Protein AF-A0A7S2JCN3-F1 (afdb_monomer)

Sequence (110 aa):
HHCILGKYVREFLVISHRWESREEPDGTGVQAKAVQAHLQQHPDIRYVWYDFSCMPQGDNKTVVEKLEFKTMLPSINLLYLGCSVLTLLDISYPSRFWTQFEAYLSMRKV

Organism: NCBI:txid156173

Solvent-accessible surface area (backbone atoms only — not comparable to full-atom values): 6410 Å² total; per-residue (Å²): 122,62,42,56,68,50,73,35,34,66,36,31,36,33,58,44,58,63,62,74,42,93,90,40,47,56,77,83,45,60,59,60,50,53,51,51,58,50,47,73,78,38,81,65,50,78,43,78,45,41,67,76,83,72,41,70,62,77,87,87,53,52,76,65,43,50,53,50,34,66,64,45,62,84,50,52,69,51,47,34,45,10,28,32,64,51,72,58,82,54,96,64,34,78,77,39,69,63,46,46,51,45,56,56,36,50,71,47,88,98

Mean predicted aligned error: 4.32 Å

Structure (mmCIF, N/CA/C/O backbone):
data_AF-A0A7S2JCN3-F1
#
_entry.id   AF-A0A7S2JCN3-F1
#
loop_
_atom_site.group_PDB
_atom_site.id
_atom_site.type_symbol
_atom_site.label_atom_id
_atom_site.label_alt_id
_atom_site.label_comp_id
_atom_site.label_asym_id
_atom_site.label_entity_id
_atom_site.label_seq_id
_atom_site.pdbx_PDB_ins_code
_atom_site.Cartn_x
_atom_site.Cartn_y
_atom_site.Cartn_z
_atom_site.occupancy
_atom_site.B_iso_or_equiv
_atom_site.auth_seq_id
_atom_site.auth_comp_id
_atom_site.auth_asym_id
_atom_site.auth_atom_id
_atom_site.pdbx_PDB_model_num
ATOM 1 N N . HIS A 1 1 ? 7.104 1.975 18.300 1.00 51.28 1 HIS A N 1
ATOM 2 C CA . HIS A 1 1 ? 6.202 1.757 19.452 1.00 51.28 1 HIS A CA 1
ATOM 3 C C . HIS A 1 1 ? 4.786 2.316 19.263 1.00 51.28 1 HIS A C 1
ATOM 5 O O . HIS A 1 1 ? 3.869 1.654 19.712 1.00 51.28 1 HIS A O 1
ATOM 11 N N . HIS A 1 2 ? 4.551 3.456 18.592 1.00 57.00 2 HIS A N 1
ATOM 12 C CA . HIS A 1 2 ? 3.186 4.011 18.473 1.00 57.00 2 HIS A CA 1
ATOM 13 C C . HIS A 1 2 ? 2.262 3.337 17.436 1.00 57.00 2 HIS A C 1
ATOM 15 O O . HIS A 1 2 ? 1.060 3.306 17.677 1.00 57.00 2 HIS A O 1
ATOM 21 N N . CYS A 1 3 ? 2.782 2.773 16.333 1.00 55.88 3 CYS A N 1
ATOM 22 C CA . CYS A 1 3 ? 1.931 2.139 15.306 1.00 55.88 3 CYS A CA 1
ATOM 23 C C . CYS A 1 3 ? 1.142 0.936 15.826 1.00 55.88 3 CYS A C 1
ATOM 25 O O . CYS A 1 3 ? -0.0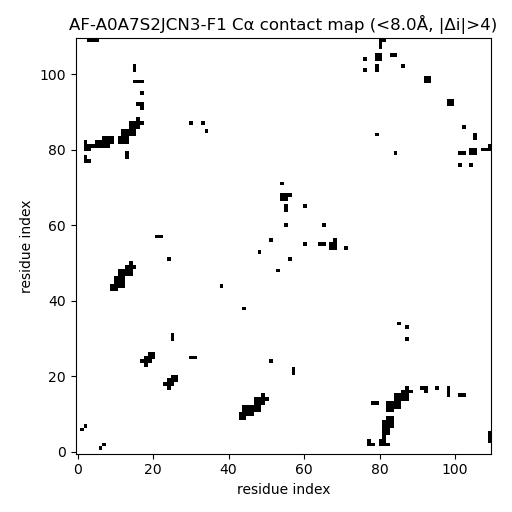36 0.803 15.543 1.00 55.88 3 CYS A O 1
ATOM 27 N N . ILE A 1 4 ? 1.770 0.107 16.651 1.00 60.22 4 ILE A N 1
ATOM 28 C CA . ILE A 1 4 ? 1.175 -1.108 17.227 1.00 60.22 4 ILE A CA 1
ATOM 29 C C . ILE A 1 4 ? 0.195 -0.840 18.380 1.00 60.22 4 ILE A C 1
ATOM 31 O O . ILE A 1 4 ? -0.407 -1.772 18.877 1.00 60.22 4 ILE A O 1
ATOM 35 N N . LEU A 1 5 ? 0.009 0.416 18.803 1.00 65.62 5 LEU A N 1
ATOM 36 C CA . LEU A 1 5 ? -0.981 0.790 19.827 1.00 65.62 5 LEU A CA 1
ATOM 37 C C . LEU A 1 5 ? -2.313 1.259 19.214 1.00 65.62 5 LEU A C 1
ATOM 39 O O . LEU A 1 5 ? -3.107 1.911 19.888 1.00 65.62 5 LEU A O 1
ATOM 43 N N . GLY A 1 6 ? -2.523 1.035 17.913 1.00 66.19 6 GLY A N 1
ATOM 44 C CA . GLY A 1 6 ? -3.743 1.428 17.202 1.00 66.19 6 GLY A CA 1
ATOM 45 C C . GLY A 1 6 ? -3.918 2.939 16.994 1.00 66.19 6 GLY A C 1
ATOM 46 O O . GLY A 1 6 ? -4.940 3.377 16.469 1.00 66.19 6 GLY A O 1
ATOM 47 N N . LYS A 1 7 ? -2.925 3.758 17.370 1.00 74.25 7 LYS A N 1
ATOM 48 C CA . LYS A 1 7 ? -3.009 5.231 17.343 1.00 74.25 7 LYS A CA 1
ATOM 49 C C . LYS A 1 7 ? -3.281 5.803 15.945 1.00 74.25 7 LYS A C 1
ATOM 51 O O . LYS A 1 7 ? -3.846 6.886 15.840 1.00 74.25 7 LYS A O 1
ATOM 56 N N . TYR A 1 8 ? -2.877 5.099 14.889 1.00 79.25 8 TYR A N 1
ATOM 57 C CA . TYR A 1 8 ? -2.974 5.582 13.508 1.00 79.25 8 TYR A CA 1
ATOM 58 C C . TYR A 1 8 ? -4.124 4.956 12.716 1.00 79.25 8 TYR A C 1
ATOM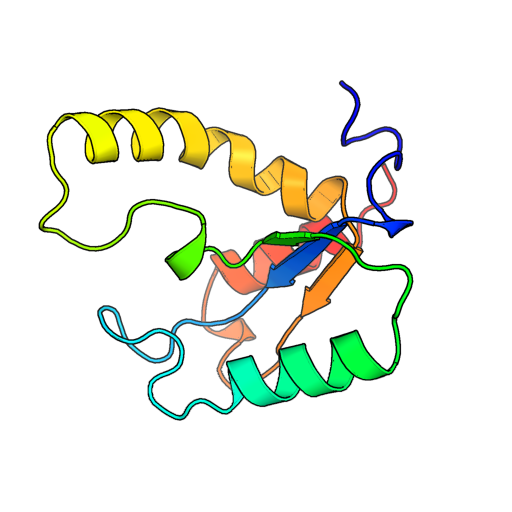 60 O O . TYR A 1 8 ? -4.387 5.392 11.602 1.00 79.25 8 TYR A O 1
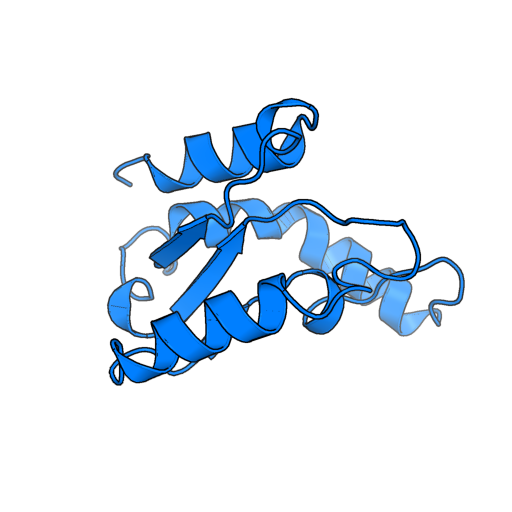ATOM 68 N N . VAL A 1 9 ? -4.855 3.998 13.296 1.00 80.31 9 VAL A N 1
ATOM 69 C CA . VAL A 1 9 ? -5.887 3.218 12.594 1.00 80.31 9 VAL A CA 1
ATOM 70 C C . VAL A 1 9 ? -6.995 4.102 12.018 1.00 80.31 9 VAL A C 1
ATOM 72 O O . VAL A 1 9 ? -7.523 3.791 10.961 1.00 80.31 9 VAL A O 1
ATOM 75 N N . ARG A 1 10 ? -7.335 5.223 12.660 1.00 84.06 10 ARG A N 1
ATOM 76 C CA . AR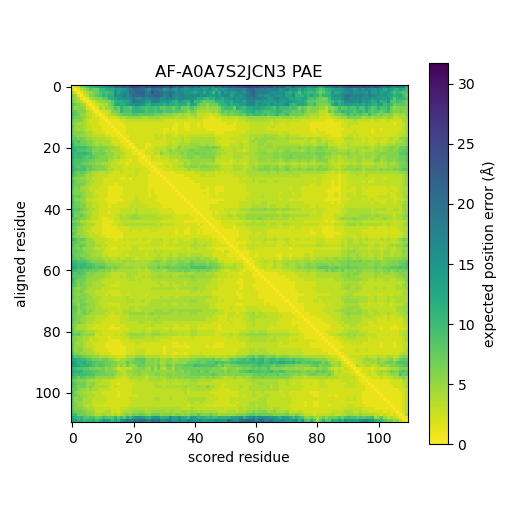G A 1 10 ? -8.441 6.079 12.204 1.00 84.06 10 ARG A CA 1
ATOM 77 C C . ARG A 1 10 ? -8.069 7.038 11.069 1.00 84.06 10 ARG A C 1
ATOM 79 O O . ARG A 1 10 ? -8.865 7.257 10.171 1.00 84.06 10 ARG A O 1
ATOM 86 N N . GLU A 1 11 ? -6.878 7.631 11.120 1.00 93.06 11 GLU A N 1
ATOM 87 C CA . GLU A 1 11 ? -6.500 8.729 10.212 1.00 93.06 11 GLU A CA 1
ATOM 88 C C . GLU A 1 11 ? -5.583 8.280 9.064 1.00 93.06 11 GLU A C 1
ATOM 90 O O . GLU A 1 11 ? -5.443 9.007 8.080 1.00 93.06 11 GLU A O 1
ATOM 95 N N . PHE A 1 12 ? -4.952 7.105 9.177 1.00 94.94 12 PHE A N 1
ATOM 96 C CA . PHE A 1 12 ? -4.019 6.574 8.186 1.00 94.94 12 PHE A CA 1
ATOM 97 C C . PHE A 1 12 ? -4.599 5.334 7.509 1.00 94.94 12 PHE A C 1
ATOM 99 O O . PHE A 1 12 ? -4.930 4.346 8.170 1.00 94.94 12 PHE A O 1
ATOM 106 N N . LEU A 1 13 ? -4.644 5.381 6.181 1.00 96.44 13 LEU A N 1
ATOM 107 C CA . LEU A 1 13 ? -5.033 4.277 5.320 1.00 96.44 13 LEU A CA 1
ATOM 108 C C . LEU A 1 13 ? -3.818 3.759 4.556 1.00 96.44 13 LEU A C 1
ATOM 110 O O . LEU A 1 13 ? -3.103 4.529 3.924 1.00 96.44 13 LEU A O 1
ATOM 114 N N . VAL A 1 14 ? -3.600 2.453 4.580 1.00 96.69 14 VAL A N 1
ATOM 115 C CA . VAL A 1 14 ? -2.553 1.769 3.819 1.00 96.69 14 VAL A CA 1
ATOM 116 C C . VAL A 1 14 ? -3.220 0.954 2.724 1.00 96.69 14 VAL A C 1
ATOM 118 O O . VAL A 1 14 ? -4.176 0.225 2.987 1.00 96.69 14 VAL A O 1
ATOM 121 N N . ILE A 1 15 ? -2.738 1.083 1.494 1.00 96.69 15 ILE A N 1
ATOM 122 C CA . ILE A 1 15 ? -3.278 0.339 0.360 1.00 96.69 15 ILE A CA 1
ATOM 123 C C . ILE A 1 15 ? -2.488 -0.952 0.194 1.00 96.69 15 ILE A C 1
ATOM 125 O O . ILE A 1 15 ? -1.276 -0.922 0.009 1.00 96.69 15 ILE A O 1
ATOM 129 N N . SER A 1 16 ? -3.186 -2.083 0.260 1.00 95.50 16 SER A N 1
ATOM 130 C CA . SER A 1 16 ? -2.630 -3.388 -0.085 1.00 95.50 16 SER A CA 1
ATOM 131 C C . SER A 1 16 ? -3.202 -3.807 -1.430 1.00 95.50 16 SER A C 1
ATOM 133 O O . SER A 1 16 ? -4.420 -3.901 -1.608 1.00 95.50 16 SER A O 1
ATOM 135 N N . HIS A 1 17 ? -2.326 -3.978 -2.410 1.00 93.75 17 HIS A N 1
ATOM 136 C CA . HIS A 1 17 ? -2.708 -4.129 -3.805 1.00 93.75 17 HIS A CA 1
ATOM 137 C C . HIS A 1 17 ? -1.635 -4.882 -4.581 1.00 93.75 17 HIS A C 1
ATOM 139 O O . HIS A 1 17 ? -0.490 -5.023 -4.154 1.00 93.75 17 HIS A O 1
ATOM 145 N N . ARG A 1 18 ? -2.015 -5.369 -5.756 1.00 91.88 18 ARG A N 1
ATOM 146 C CA . ARG A 1 18 ? -1.080 -5.971 -6.693 1.00 91.88 18 ARG A CA 1
ATOM 147 C C . ARG A 1 18 ? -0.666 -4.918 -7.718 1.00 91.88 18 ARG A C 1
ATOM 149 O O . ARG A 1 18 ? -1.516 -4.289 -8.339 1.00 91.88 18 ARG A O 1
ATOM 156 N N . TRP A 1 19 ? 0.632 -4.828 -7.986 1.00 90.94 19 TRP A N 1
ATOM 157 C CA . TRP A 1 19 ? 1.115 -4.106 -9.157 1.00 90.94 19 TRP A CA 1
ATOM 158 C C . TRP A 1 19 ? 0.709 -4.838 -10.445 1.00 90.94 19 TRP A C 1
ATOM 160 O O . TRP A 1 19 ? 0.983 -6.037 -10.623 1.00 90.94 19 TRP A O 1
ATOM 170 N N . GLU A 1 20 ? 0.047 -4.115 -11.347 1.00 89.31 20 GLU A N 1
ATOM 171 C CA . GLU A 1 20 ? -0.330 -4.609 -12.673 1.00 89.31 20 GLU A CA 1
ATOM 172 C C . GLU A 1 20 ? 0.920 -4.934 -13.501 1.00 89.31 20 GLU A C 1
ATOM 174 O O . GLU A 1 20 ? 1.042 -6.056 -14.009 1.00 89.31 20 GLU A O 1
ATOM 179 N N . SER A 1 21 ? 1.882 -4.006 -13.529 1.00 87.88 21 SER A N 1
ATOM 180 C CA . SER A 1 21 ? 3.209 -4.158 -14.131 1.00 87.88 21 SER A CA 1
ATOM 181 C C . SER A 1 21 ? 4.309 -3.563 -13.237 1.00 87.88 21 SER A C 1
ATOM 183 O O . SER A 1 21 ? 4.0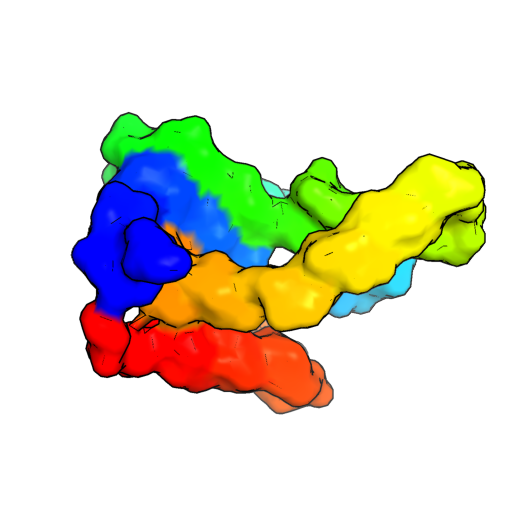22 -2.971 -12.198 1.00 87.88 21 SER A O 1
ATOM 185 N N . ARG A 1 22 ? 5.584 -3.756 -13.600 1.00 85.81 22 ARG A N 1
ATOM 186 C CA . ARG A 1 22 ? 6.723 -3.274 -12.799 1.00 85.81 22 ARG A CA 1
ATOM 187 C C . ARG A 1 22 ? 6.862 -1.750 -12.847 1.00 85.81 22 ARG A C 1
ATOM 189 O O . ARG A 1 22 ? 7.284 -1.153 -11.863 1.00 85.81 22 ARG A O 1
ATOM 196 N N . GLU A 1 23 ? 6.543 -1.142 -13.979 1.00 86.81 23 GLU A N 1
ATOM 197 C CA . GLU A 1 23 ? 6.685 0.296 -14.209 1.00 86.81 23 GLU A CA 1
ATOM 198 C C . GLU A 1 23 ? 5.374 1.046 -13.947 1.00 86.81 23 GLU A C 1
ATOM 200 O O . GLU A 1 23 ? 5.396 2.197 -13.518 1.00 86.81 23 GLU A O 1
ATOM 205 N N . GLU A 1 24 ? 4.241 0.375 -14.157 1.00 88.31 24 GLU A N 1
ATOM 206 C CA . GLU A 1 24 ? 2.897 0.923 -13.996 1.00 88.31 24 GLU A CA 1
ATOM 207 C C . GLU A 1 24 ? 2.084 0.005 -13.065 1.00 88.31 24 GLU A C 1
ATOM 209 O O . GLU A 1 24 ? 1.544 -1.015 -13.515 1.00 88.31 24 GLU A O 1
ATOM 214 N N . PRO A 1 25 ? 2.009 0.309 -11.756 1.00 88.62 25 PRO A N 1
ATOM 215 C CA . PRO A 1 25 ? 1.291 -0.526 -10.791 1.00 88.62 25 PRO A CA 1
ATOM 216 C C . PRO A 1 25 ? -0.234 -0.478 -10.968 1.00 88.62 25 PRO A C 1
ATOM 218 O O . PRO A 1 25 ? -0.903 -1.430 -10.575 1.00 88.62 25 PRO A O 1
ATOM 221 N N . ASP A 1 26 ? -0.759 0.603 -11.552 1.00 92.94 26 ASP A N 1
ATOM 222 C CA . ASP A 1 26 ? -2.177 0.849 -11.855 1.00 92.94 26 ASP A CA 1
ATOM 223 C C . ASP A 1 26 ? -2.291 1.536 -13.228 1.00 92.94 26 ASP A C 1
ATOM 225 O O . ASP A 1 26 ? -2.754 2.671 -13.343 1.00 92.94 26 ASP A O 1
ATOM 229 N N . GLY A 1 27 ? -1.800 0.877 -14.282 1.00 90.50 27 GLY A N 1
ATOM 230 C CA . GLY A 1 27 ? -1.823 1.422 -15.647 1.00 90.50 27 GLY A CA 1
ATOM 231 C C . GLY A 1 27 ? -3.248 1.658 -16.162 1.00 90.50 27 GLY A C 1
ATOM 232 O O . GLY A 1 27 ? -3.485 2.521 -17.007 1.00 90.50 27 GLY A O 1
ATOM 233 N N . THR A 1 28 ? -4.230 0.936 -15.613 1.00 90.25 28 THR A N 1
ATOM 234 C CA . THR A 1 28 ? -5.653 1.117 -15.940 1.00 90.25 28 THR A CA 1
ATOM 235 C C . THR A 1 28 ? -6.348 2.234 -15.148 1.00 90.25 28 THR A C 1
ATOM 237 O O . THR A 1 28 ? -7.443 2.673 -15.525 1.00 90.25 28 THR A O 1
ATOM 240 N N . GLY A 1 29 ? -5.748 2.706 -14.050 1.00 93.44 29 GLY A N 1
ATOM 241 C CA . GLY A 1 29 ? -6.343 3.689 -13.139 1.00 93.44 29 GLY A CA 1
ATOM 242 C C . GLY A 1 29 ? -7.533 3.158 -12.327 1.00 93.44 29 GLY A C 1
ATOM 243 O O . GLY A 1 29 ? -8.275 3.942 -11.723 1.00 93.44 29 GLY A O 1
ATOM 244 N N . VAL A 1 30 ? -7.800 1.850 -12.367 1.00 94.88 30 VAL A N 1
ATOM 245 C CA . VAL A 1 30 ? -8.935 1.227 -11.670 1.00 94.88 30 VAL A CA 1
ATOM 246 C C . VAL A 1 30 ? -8.706 1.253 -10.164 1.00 94.88 30 VAL A C 1
ATOM 248 O O . VAL A 1 30 ? -9.645 1.508 -9.403 1.00 94.88 30 VAL A O 1
ATOM 251 N N . GLN A 1 31 ? -7.465 1.055 -9.727 1.00 94.75 31 GLN A N 1
ATOM 252 C CA . GLN A 1 31 ? -7.117 1.024 -8.312 1.00 94.75 31 GLN A CA 1
ATOM 253 C C . GLN A 1 31 ? -7.232 2.420 -7.698 1.00 94.75 31 GLN A C 1
ATOM 255 O O . GLN A 1 31 ? -7.880 2.585 -6.663 1.00 94.75 31 GLN A O 1
ATOM 260 N N . ALA A 1 32 ? -6.727 3.448 -8.384 1.00 95.19 32 ALA A N 1
ATOM 261 C CA . ALA A 1 32 ? -6.877 4.840 -7.976 1.00 95.19 32 ALA A CA 1
ATOM 262 C C . ALA A 1 32 ? -8.355 5.243 -7.828 1.00 95.19 32 ALA A C 1
ATOM 264 O O . ALA A 1 32 ? -8.728 5.870 -6.835 1.00 95.19 32 ALA A O 1
ATOM 265 N N . LYS A 1 33 ? -9.222 4.836 -8.766 1.00 96.56 33 LYS A N 1
ATOM 266 C CA . LYS A 1 33 ? -10.673 5.083 -8.675 1.00 96.56 33 LYS A CA 1
ATOM 267 C C . LYS A 1 33 ? -11.306 4.388 -7.470 1.00 96.56 33 LYS A C 1
ATOM 269 O O . LYS A 1 33 ? -12.138 4.991 -6.794 1.00 96.56 33 LYS A O 1
ATOM 274 N N . ALA A 1 34 ? -10.912 3.148 -7.181 1.00 96.25 34 ALA A N 1
ATOM 275 C CA . ALA A 1 34 ? -11.402 2.417 -6.014 1.00 96.25 34 ALA A CA 1
ATOM 276 C C . ALA A 1 34 ? -10.987 3.103 -4.701 1.00 96.25 34 ALA A C 1
ATOM 278 O O . ALA A 1 34 ? -11.818 3.285 -3.809 1.00 96.25 34 ALA A O 1
ATOM 279 N N . VAL A 1 35 ? -9.733 3.558 -4.611 1.00 96.62 35 VAL A N 1
ATOM 280 C CA . VAL A 1 35 ? -9.237 4.331 -3.463 1.00 96.62 35 VAL A CA 1
ATOM 281 C C . VAL A 1 35 ? -10.024 5.635 -3.312 1.00 96.62 35 VAL A C 1
ATOM 283 O O . VAL A 1 35 ? -10.506 5.929 -2.223 1.00 96.62 35 VAL A O 1
ATOM 286 N N . GLN A 1 36 ? -10.236 6.392 -4.393 1.00 96.69 36 GLN A N 1
ATOM 287 C CA . GLN A 1 36 ? -11.028 7.629 -4.358 1.00 96.69 36 GLN A CA 1
ATOM 288 C C . GLN A 1 36 ? -12.463 7.398 -3.868 1.00 96.69 36 GLN A C 1
ATOM 290 O O . GLN A 1 36 ? -12.940 8.139 -3.010 1.00 96.69 36 GLN A O 1
ATOM 295 N N . ALA A 1 37 ? -13.140 6.366 -4.379 1.00 97.50 37 ALA A N 1
ATOM 296 C CA . ALA A 1 37 ? -14.496 6.022 -3.959 1.00 97.50 37 ALA A CA 1
ATOM 297 C C . ALA A 1 37 ? -14.558 5.666 -2.466 1.00 97.50 37 ALA A C 1
ATOM 299 O O . ALA A 1 37 ? -15.484 6.087 -1.775 1.00 97.50 37 ALA A O 1
ATOM 300 N N . HIS A 1 38 ? -13.555 4.948 -1.951 1.00 97.06 38 HIS A N 1
ATOM 301 C CA . HIS A 1 38 ? -13.442 4.659 -0.524 1.00 97.06 38 HIS A CA 1
ATOM 302 C C . HIS A 1 38 ? -13.255 5.946 0.294 1.00 97.06 38 HIS A C 1
ATOM 304 O O . HIS A 1 38 ? -14.017 6.203 1.221 1.00 97.06 38 HIS A O 1
ATOM 310 N N . LEU A 1 39 ? -12.314 6.813 -0.087 1.00 96.81 39 LEU A N 1
ATOM 311 C CA . LEU A 1 39 ? -12.043 8.062 0.640 1.00 96.81 39 LEU A CA 1
ATOM 312 C C . LEU A 1 39 ? -13.255 9.003 0.700 1.00 96.81 39 LEU A C 1
ATOM 314 O O . LEU A 1 39 ? -13.453 9.678 1.706 1.00 96.81 39 LEU A O 1
ATOM 318 N N . GLN A 1 40 ? -14.109 9.019 -0.328 1.00 97.12 40 GLN A N 1
ATOM 319 C CA . GLN A 1 40 ? -15.355 9.799 -0.309 1.00 97.12 40 GLN A CA 1
ATOM 320 C C . GLN A 1 40 ? -16.336 9.352 0.788 1.00 97.12 40 GLN A C 1
ATOM 322 O O . GLN A 1 40 ? -17.118 10.168 1.270 1.00 97.12 40 GLN A O 1
ATOM 327 N N . GLN A 1 41 ? -16.298 8.078 1.186 1.00 96.75 41 GLN A N 1
ATOM 328 C CA . GLN A 1 41 ? -17.146 7.522 2.248 1.00 96.75 41 GLN A CA 1
ATOM 329 C C . GLN A 1 41 ? -16.493 7.604 3.637 1.00 96.75 41 GLN A C 1
ATOM 331 O O . GLN A 1 41 ? -17.169 7.404 4.645 1.00 96.75 41 GLN A O 1
ATOM 336 N N . HIS A 1 42 ? -15.195 7.912 3.699 1.00 96.00 42 HIS A N 1
ATOM 337 C CA . HIS A 1 42 ? -14.380 7.873 4.914 1.00 96.00 42 HIS A CA 1
ATOM 338 C C . HIS A 1 42 ? -13.625 9.199 5.127 1.00 96.00 42 HIS A C 1
ATOM 340 O O . HIS A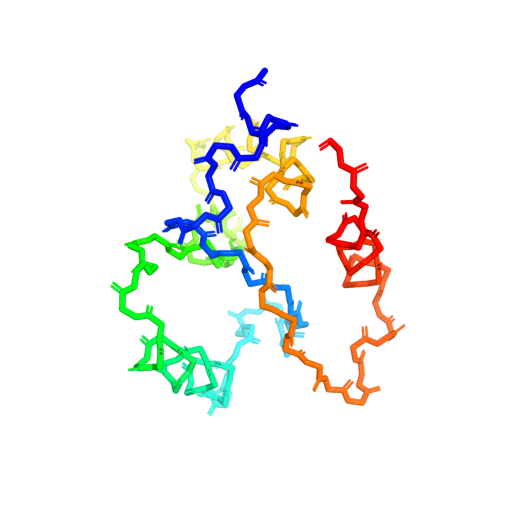 1 42 ? -12.400 9.252 4.997 1.00 96.00 42 HIS A O 1
ATOM 346 N N . PRO A 1 43 ? -14.339 10.297 5.455 1.00 94.81 43 PRO A N 1
ATOM 347 C CA . PRO A 1 43 ? -13.748 11.631 5.605 1.00 94.81 43 PRO A CA 1
ATOM 348 C C . PRO A 1 43 ? -12.817 11.777 6.821 1.00 94.81 43 PRO A C 1
ATOM 350 O O . PRO A 1 43 ? -12.174 12.813 6.987 1.00 94.81 43 PRO A O 1
ATOM 353 N N . ASP A 1 44 ? -12.763 10.782 7.708 1.00 95.19 44 ASP A N 1
ATOM 354 C CA . ASP A 1 44 ? -11.839 10.729 8.840 1.00 95.19 44 ASP A CA 1
ATOM 355 C C . ASP A 1 44 ? -10.415 10.312 8.445 1.00 95.19 44 ASP A C 1
ATOM 357 O O . ASP A 1 44 ? -9.467 10.612 9.176 1.00 95.19 44 ASP A O 1
ATOM 361 N N . ILE A 1 45 ? -10.252 9.699 7.271 1.00 96.31 45 ILE A N 1
ATOM 362 C CA . ILE A 1 45 ? -8.949 9.358 6.706 1.00 96.31 45 ILE A CA 1
ATOM 363 C C . ILE A 1 45 ? -8.271 10.638 6.212 1.00 96.31 45 ILE A C 1
ATOM 365 O O . ILE A 1 45 ? -8.813 11.380 5.394 1.00 96.31 45 ILE A O 1
ATOM 369 N N . ARG A 1 46 ? -7.051 10.888 6.690 1.00 95.12 46 ARG A N 1
ATOM 370 C CA . ARG A 1 46 ? -6.256 12.080 6.348 1.00 95.12 46 ARG A CA 1
ATOM 371 C C . ARG A 1 46 ? -5.012 11.764 5.539 1.00 95.12 46 ARG A C 1
ATOM 373 O O . ARG A 1 46 ? -4.534 12.619 4.800 1.00 95.12 46 ARG A O 1
ATOM 380 N N . TYR A 1 47 ? -4.484 10.554 5.691 1.00 95.94 47 TYR A N 1
ATOM 381 C CA . TYR A 1 47 ? -3.238 10.136 5.069 1.00 95.94 47 TYR A CA 1
ATOM 382 C C . TYR A 1 47 ? -3.429 8.797 4.375 1.00 95.94 47 TYR A C 1
ATOM 384 O O . TYR A 1 47 ? -4.000 7.871 4.948 1.00 95.94 47 TYR A O 1
ATOM 392 N N . VAL A 1 48 ? -2.914 8.695 3.152 1.00 96.38 48 VAL A N 1
ATOM 393 C CA . VAL A 1 48 ? -2.917 7.459 2.372 1.00 96.38 48 VAL A CA 1
ATOM 394 C C . VAL A 1 48 ? -1.480 7.060 2.093 1.00 96.38 48 VAL A C 1
ATOM 396 O O . VAL A 1 48 ? -0.701 7.854 1.570 1.00 96.38 48 VAL A O 1
ATOM 399 N N . TRP A 1 49 ? -1.144 5.827 2.445 1.00 96.12 49 TRP A N 1
ATOM 400 C CA . TRP A 1 49 ? 0.091 5.178 2.054 1.00 96.12 49 TRP A CA 1
ATOM 401 C C . TRP A 1 49 ? -0.165 4.281 0.847 1.00 96.12 49 TRP A C 1
ATOM 403 O O . TRP A 1 49 ? -0.898 3.295 0.943 1.00 96.12 49 TRP A O 1
ATOM 413 N N . TYR A 1 50 ? 0.471 4.618 -0.269 1.00 94.94 50 TYR A N 1
ATOM 414 C CA . TYR A 1 50 ? 0.468 3.840 -1.502 1.00 94.94 50 TYR A CA 1
ATOM 415 C C . TYR A 1 50 ? 1.921 3.547 -1.866 1.00 94.94 50 TYR A C 1
ATOM 417 O O . TYR A 1 50 ? 2.689 4.481 -2.095 1.00 94.94 50 TYR A O 1
ATOM 425 N N . ASP A 1 51 ? 2.329 2.279 -1.874 1.00 91.69 51 ASP A N 1
ATOM 426 C CA . ASP A 1 51 ? 3.747 1.893 -1.892 1.00 91.69 51 ASP A CA 1
ATOM 427 C C . ASP A 1 51 ? 4.544 2.523 -3.050 1.00 91.69 51 ASP A C 1
ATOM 429 O O . ASP A 1 51 ? 5.654 3.017 -2.844 1.00 91.69 51 ASP A O 1
ATOM 433 N N . PHE A 1 52 ? 3.959 2.591 -4.244 1.00 91.75 52 PHE A N 1
ATOM 434 C CA . PHE A 1 52 ? 4.603 3.112 -5.436 1.00 91.75 52 PHE A CA 1
ATOM 435 C C . PHE A 1 52 ? 4.798 4.626 -5.386 1.00 91.75 52 PHE A C 1
ATOM 437 O O . PHE A 1 52 ? 5.791 5.141 -5.890 1.00 91.75 52 PHE A O 1
ATOM 444 N N . SER A 1 53 ? 3.857 5.342 -4.770 1.00 91.50 53 SER A N 1
ATOM 445 C CA . SER A 1 53 ? 3.869 6.807 -4.697 1.00 91.50 53 SER A CA 1
ATOM 446 C C . SER A 1 53 ? 4.541 7.338 -3.432 1.00 91.50 53 SER A C 1
ATOM 448 O O . SER A 1 53 ? 4.982 8.483 -3.411 1.00 91.50 53 SER A O 1
ATOM 450 N N . CYS A 1 54 ? 4.605 6.534 -2.371 1.00 94.44 54 CYS A N 1
ATOM 451 C CA . CYS A 1 54 ? 5.099 6.945 -1.057 1.00 94.44 54 CYS A CA 1
ATOM 452 C C . CYS A 1 54 ? 6.508 6.432 -0.742 1.00 94.44 54 CYS A C 1
ATOM 454 O O . CYS A 1 54 ? 7.071 6.813 0.282 1.00 94.44 54 CYS A O 1
ATOM 456 N N . MET A 1 55 ? 7.082 5.577 -1.588 1.00 93.94 55 MET A N 1
ATOM 457 C CA . MET A 1 55 ? 8.435 5.054 -1.429 1.00 93.94 55 MET A CA 1
ATOM 458 C C . MET A 1 55 ? 9.160 5.072 -2.780 1.00 93.94 55 MET A C 1
ATOM 460 O O . MET A 1 55 ? 8.529 4.771 -3.789 1.00 93.94 55 MET A O 1
ATOM 464 N N . PRO A 1 56 ? 10.469 5.382 -2.838 1.00 94.69 56 PRO A N 1
ATOM 465 C CA . PRO A 1 56 ? 11.190 5.391 -4.108 1.00 94.69 56 PRO A CA 1
ATOM 466 C C . PRO A 1 56 ? 11.161 4.029 -4.824 1.00 94.69 56 PRO A C 1
ATOM 468 O O . PRO A 1 56 ? 11.580 3.022 -4.254 1.00 94.69 56 PRO A O 1
ATOM 471 N N . GLN A 1 57 ? 10.734 3.998 -6.090 1.00 91.81 57 GLN A N 1
ATOM 472 C CA . GLN A 1 57 ? 10.602 2.773 -6.898 1.00 91.81 57 GLN A CA 1
ATOM 473 C C . GLN A 1 57 ? 11.491 2.772 -8.151 1.00 91.81 57 GLN A C 1
ATOM 475 O O . GLN A 1 57 ? 12.162 3.751 -8.467 1.00 91.81 57 GLN A O 1
ATOM 480 N N . GLY A 1 58 ? 11.492 1.649 -8.878 1.00 88.81 58 GLY A N 1
ATOM 481 C CA . GLY A 1 58 ? 12.144 1.515 -10.186 1.00 88.81 58 GLY A CA 1
ATOM 482 C C . GLY A 1 58 ? 13.672 1.471 -10.123 1.00 88.81 58 GLY A C 1
ATOM 483 O O . GLY A 1 58 ? 14.273 1.621 -9.065 1.00 88.81 58 GLY A O 1
ATOM 484 N N . ASP A 1 59 ? 14.346 1.243 -11.248 1.00 87.69 59 ASP A N 1
ATOM 485 C CA . ASP A 1 59 ? 15.805 1.033 -11.247 1.00 87.69 59 ASP A CA 1
ATOM 486 C C . ASP A 1 59 ? 16.605 2.348 -11.263 1.00 87.69 59 ASP A C 1
ATOM 488 O O . ASP A 1 59 ? 17.712 2.412 -10.719 1.00 87.69 59 ASP A O 1
ATOM 492 N N . ASN A 1 60 ? 15.999 3.431 -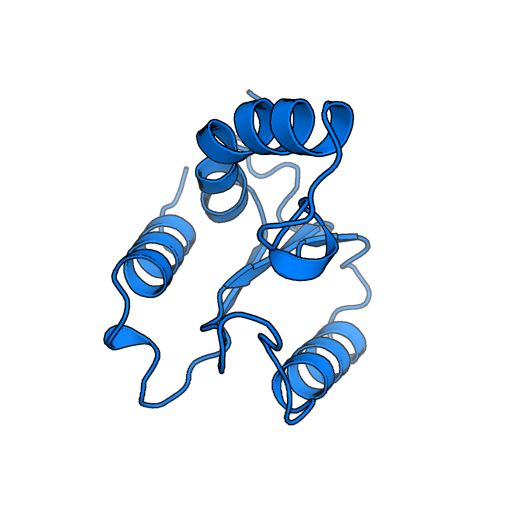11.756 1.00 90.94 60 ASN A N 1
ATOM 493 C CA . ASN A 1 60 ? 16.626 4.743 -11.962 1.00 90.94 60 ASN A CA 1
ATOM 494 C C . ASN A 1 60 ? 16.668 5.639 -10.707 1.00 90.94 60 ASN A C 1
ATOM 496 O O . ASN A 1 60 ? 16.706 6.861 -10.817 1.00 90.94 60 ASN A O 1
ATOM 500 N N . LYS A 1 61 ? 16.691 5.042 -9.510 1.00 93.38 61 LYS A N 1
ATOM 501 C CA . LYS A 1 61 ? 16.799 5.774 -8.239 1.00 93.38 61 LYS A CA 1
ATOM 502 C C . LYS A 1 61 ? 18.159 6.466 -8.097 1.00 93.38 61 LYS A C 1
ATOM 504 O O . LYS A 1 61 ? 19.209 5.839 -8.294 1.00 93.38 61 LYS A O 1
ATOM 509 N N . THR A 1 62 ? 18.142 7.715 -7.649 1.00 96.56 62 THR A N 1
ATOM 510 C CA . THR A 1 62 ? 19.307 8.455 -7.155 1.00 96.56 62 THR A CA 1
ATOM 511 C C . THR A 1 62 ? 19.946 7.751 -5.953 1.00 96.56 62 THR A C 1
ATOM 513 O O . THR A 1 62 ? 19.387 6.835 -5.345 1.00 96.56 62 THR A O 1
ATOM 516 N N . VAL A 1 63 ? 21.159 8.171 -5.584 1.00 97.06 63 VAL A N 1
ATOM 517 C CA . VAL A 1 63 ? 21.855 7.624 -4.406 1.00 97.06 63 VAL A CA 1
ATOM 518 C C . VAL A 1 63 ? 21.046 7.858 -3.126 1.00 97.06 63 VAL A C 1
ATOM 520 O O . VAL A 1 63 ? 20.972 6.961 -2.289 1.00 97.06 63 VAL A O 1
ATOM 523 N N . VAL A 1 64 ? 20.404 9.024 -2.999 1.00 97.00 64 VAL A N 1
ATOM 524 C CA . VAL A 1 64 ? 19.575 9.374 -1.837 1.00 97.00 64 VAL A CA 1
ATOM 525 C C . VAL A 1 64 ? 18.333 8.485 -1.778 1.00 97.00 64 VAL A C 1
ATOM 527 O O . VAL A 1 64 ? 18.117 7.820 -0.771 1.00 97.00 64 VAL A O 1
ATOM 530 N N . GLU A 1 65 ? 17.605 8.344 -2.884 1.00 96.69 65 GLU A N 1
ATOM 531 C CA . GLU 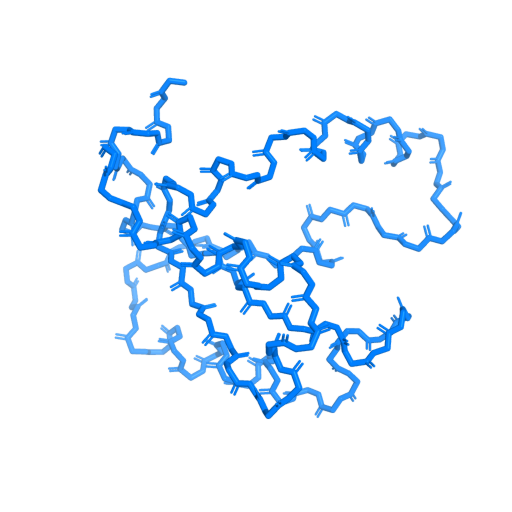A 1 65 ? 16.414 7.484 -2.961 1.00 96.69 65 GLU A CA 1
ATOM 532 C C . GLU A 1 65 ? 16.722 6.008 -2.664 1.00 96.69 65 GLU A C 1
ATOM 534 O O . GLU A 1 65 ? 15.922 5.302 -2.053 1.00 96.69 65 GLU A O 1
ATOM 539 N N . LYS A 1 66 ? 17.903 5.511 -3.062 1.00 96.50 66 LYS A N 1
ATOM 540 C CA . LYS A 1 66 ? 18.348 4.151 -2.706 1.00 96.50 66 LYS A CA 1
ATOM 541 C C . LYS A 1 66 ? 18.547 3.992 -1.197 1.00 96.50 66 LYS A C 1
ATOM 543 O O . LYS A 1 66 ? 18.228 2.933 -0.655 1.00 96.50 66 LYS A O 1
ATOM 548 N N . LEU A 1 67 ? 19.088 5.011 -0.527 1.00 95.75 67 LEU A N 1
ATOM 549 C CA . LEU A 1 67 ? 19.265 5.008 0.926 1.00 95.75 67 LEU A CA 1
ATOM 550 C C . LEU A 1 67 ? 17.919 5.112 1.651 1.00 95.75 67 LEU A C 1
ATOM 552 O O . LEU A 1 67 ? 17.697 4.378 2.616 1.00 95.75 67 LEU A O 1
ATOM 556 N N . GLU A 1 68 ? 17.012 5.955 1.158 1.00 95.75 68 GLU A N 1
ATOM 557 C CA . GLU A 1 68 ? 15.646 6.079 1.674 1.00 95.75 68 GLU A CA 1
ATOM 558 C C . GLU A 1 68 ? 14.898 4.751 1.556 1.00 95.75 68 GLU A C 1
ATOM 560 O O . GLU A 1 68 ? 14.474 4.202 2.571 1.00 95.75 68 GLU A O 1
ATOM 565 N N . PHE A 1 69 ? 14.855 4.150 0.362 1.00 95.12 69 PHE A N 1
ATOM 566 C CA . PHE A 1 69 ? 14.235 2.841 0.143 1.00 95.12 69 PHE A CA 1
ATOM 567 C C . PHE A 1 69 ? 14.803 1.771 1.084 1.00 95.12 69 PHE A C 1
ATOM 569 O O . PHE A 1 69 ? 14.053 1.047 1.738 1.00 95.12 69 PHE A O 1
ATOM 576 N N . LYS A 1 70 ? 16.137 1.696 1.215 1.00 95.06 70 LYS A N 1
ATOM 577 C CA . LYS A 1 70 ? 16.804 0.742 2.117 1.00 95.06 70 LYS A CA 1
ATOM 578 C C . LYS A 1 70 ? 16.406 0.947 3.582 1.00 95.06 70 LYS A C 1
ATOM 580 O O . LYS A 1 70 ? 16.351 -0.022 4.335 1.00 95.06 70 LYS A O 1
ATOM 585 N N . THR A 1 71 ? 16.143 2.187 3.980 1.00 94.62 71 THR A N 1
ATOM 586 C CA . THR A 1 71 ? 15.730 2.537 5.346 1.00 94.62 71 THR A CA 1
ATOM 587 C C . THR A 1 71 ? 14.249 2.236 5.581 1.00 94.62 71 THR A C 1
ATOM 589 O O . THR A 1 71 ? 13.873 1.777 6.658 1.00 94.62 71 THR A O 1
ATOM 592 N N . MET A 1 72 ? 13.407 2.459 4.573 1.00 94.44 72 MET A N 1
ATOM 593 C CA . MET A 1 72 ? 11.955 2.303 4.661 1.00 94.44 72 MET A CA 1
ATOM 594 C C . MET A 1 72 ? 11.523 0.836 4.592 1.00 94.44 72 MET A C 1
ATOM 596 O O . MET A 1 72 ? 10.693 0.410 5.398 1.00 94.44 72 MET A O 1
ATOM 600 N N . LEU A 1 73 ? 12.118 0.052 3.682 1.00 93.19 73 LEU A N 1
ATOM 601 C CA . LEU A 1 73 ? 11.703 -1.319 3.362 1.00 93.19 73 LEU A CA 1
ATOM 602 C C . LEU A 1 73 ? 11.552 -2.243 4.591 1.00 93.19 73 LEU A C 1
ATOM 604 O O . LEU A 1 73 ? 10.539 -2.933 4.678 1.00 93.19 73 LEU A O 1
ATOM 608 N N . PRO A 1 74 ? 12.468 -2.256 5.583 1.00 92.88 74 PRO A N 1
ATOM 609 C CA . PRO A 1 74 ? 12.318 -3.115 6.762 1.00 92.88 74 PRO A CA 1
ATOM 610 C C . PRO A 1 74 ? 11.102 -2.778 7.639 1.00 92.88 74 PRO A C 1
ATOM 612 O O . PRO A 1 74 ? 10.651 -3.622 8.411 1.00 92.88 74 PRO A O 1
ATOM 615 N N . SER A 1 75 ? 10.578 -1.552 7.542 1.00 90.81 75 SER A N 1
ATOM 616 C CA . SER A 1 75 ? 9.525 -1.038 8.424 1.00 90.81 75 SER A CA 1
ATOM 617 C C . SER A 1 75 ? 8.126 -1.085 7.808 1.00 90.81 75 SER A C 1
ATOM 619 O O . SER A 1 75 ? 7.154 -0.899 8.539 1.00 90.81 75 SER A O 1
ATOM 621 N N . ILE A 1 76 ? 7.990 -1.362 6.504 1.00 92.56 76 ILE A N 1
ATOM 622 C CA . ILE A 1 76 ? 6.693 -1.285 5.801 1.00 92.56 76 ILE A CA 1
ATOM 623 C C . ILE A 1 76 ? 5.642 -2.216 6.412 1.00 92.56 76 ILE A C 1
ATOM 625 O O . ILE A 1 76 ? 4.475 -1.857 6.513 1.00 92.56 76 ILE A O 1
ATOM 629 N N . ASN A 1 77 ? 6.063 -3.376 6.923 1.00 91.94 77 ASN A N 1
ATOM 630 C CA . ASN A 1 77 ? 5.166 -4.360 7.531 1.00 91.94 77 ASN A CA 1
ATOM 631 C C . ASN A 1 77 ? 4.434 -3.808 8.767 1.00 91.94 77 ASN A C 1
ATOM 633 O O . ASN A 1 77 ? 3.329 -4.244 9.081 1.00 91.94 77 ASN A O 1
ATOM 637 N N . LEU A 1 78 ? 5.021 -2.821 9.456 1.00 91.44 78 LEU A N 1
ATOM 638 C CA . LEU A 1 78 ? 4.391 -2.167 10.604 1.00 91.44 78 LEU A CA 1
ATOM 639 C C . LEU A 1 78 ? 3.195 -1.298 10.201 1.00 91.44 78 LEU A C 1
ATOM 641 O O . LEU A 1 78 ? 2.327 -1.057 11.037 1.00 91.44 78 LEU A O 1
ATOM 645 N N . LEU A 1 79 ? 3.140 -0.840 8.947 1.00 92.38 79 LEU A N 1
ATOM 646 C CA . LEU A 1 79 ? 2.012 -0.071 8.422 1.00 92.38 79 LEU A CA 1
ATOM 647 C C . LEU A 1 79 ? 0.762 -0.952 8.349 1.00 92.38 79 LEU A C 1
ATOM 649 O O . LEU A 1 79 ? -0.284 -0.565 8.860 1.00 92.38 79 LEU A O 1
ATOM 653 N N . TYR A 1 80 ? 0.893 -2.172 7.823 1.00 92.88 80 TYR A N 1
ATOM 654 C CA . TYR A 1 80 ? -0.219 -3.125 7.723 1.00 92.88 80 TYR A CA 1
ATOM 655 C C . TYR A 1 80 ? -0.684 -3.668 9.080 1.00 92.88 80 TYR A C 1
ATOM 657 O O . TYR A 1 80 ? -1.802 -4.150 9.183 1.00 92.88 80 TYR A O 1
ATOM 665 N N . LEU A 1 81 ? 0.151 -3.586 10.120 1.00 91.12 81 LEU A N 1
ATOM 666 C CA . LEU A 1 81 ? -0.217 -3.959 11.491 1.00 91.12 81 LEU A CA 1
ATOM 667 C C . LEU A 1 81 ? -0.852 -2.811 12.289 1.00 91.12 81 LEU A C 1
ATOM 669 O O . LEU A 1 81 ? -1.599 -3.066 13.228 1.00 91.12 81 LEU A O 1
ATOM 673 N N . GLY A 1 82 ? -0.485 -1.562 11.991 1.00 88.62 82 GLY A N 1
ATOM 674 C CA . GLY A 1 82 ? -0.769 -0.411 12.856 1.00 88.62 82 GLY A CA 1
ATOM 675 C C . GLY A 1 82 ? -1.728 0.638 12.292 1.00 88.62 82 GLY A C 1
ATOM 676 O O . GLY A 1 82 ? -2.080 1.582 13.006 1.00 88.62 82 GLY A O 1
ATOM 677 N N . CYS A 1 83 ? -2.129 0.502 11.031 1.00 92.19 83 CYS A N 1
ATOM 678 C CA . CYS A 1 83 ? -3.021 1.423 10.330 1.00 92.19 83 CYS A CA 1
ATOM 679 C C . CYS A 1 83 ? -4.265 0.690 9.812 1.00 92.19 83 CYS A C 1
ATOM 681 O O . CYS A 1 83 ? -4.301 -0.540 9.778 1.00 92.19 83 CYS A O 1
ATOM 683 N N . SER A 1 84 ? -5.273 1.443 9.364 1.00 93.62 84 SER A N 1
ATOM 684 C CA . SER A 1 84 ? -6.340 0.843 8.559 1.00 93.62 84 SER A CA 1
ATOM 685 C C . SER A 1 84 ? -5.776 0.406 7.214 1.00 93.62 84 SER A C 1
ATOM 687 O O . SER A 1 84 ? -4.958 1.112 6.625 1.00 93.62 84 SER A O 1
ATOM 689 N N . VAL A 1 85 ? -6.225 -0.744 6.716 1.00 95.31 85 VAL A N 1
ATOM 690 C CA . VAL A 1 85 ? -5.771 -1.293 5.436 1.00 95.31 85 VAL A CA 1
ATOM 691 C C . VAL A 1 85 ? -6.956 -1.432 4.492 1.00 95.31 85 VAL A C 1
ATOM 693 O O . VAL A 1 85 ? -7.936 -2.099 4.822 1.00 95.31 85 VAL A O 1
ATOM 696 N N . LEU A 1 86 ? -6.852 -0.830 3.306 1.00 96.12 86 LEU A N 1
ATOM 697 C CA . LEU A 1 86 ? -7.756 -1.094 2.191 1.00 96.12 86 LEU A CA 1
ATOM 698 C C . LEU A 1 86 ? -7.098 -2.109 1.259 1.00 96.12 86 LEU A C 1
ATOM 700 O O . LEU A 1 86 ? -6.105 -1.809 0.596 1.00 96.12 86 LEU A O 1
ATOM 704 N N . THR A 1 87 ? -7.669 -3.308 1.203 1.00 95.06 87 THR A N 1
ATOM 705 C CA . THR A 1 87 ? -7.231 -4.363 0.288 1.00 95.06 87 THR A CA 1
ATOM 706 C C . THR A 1 87 ? -7.978 -4.258 -1.037 1.00 95.06 87 THR A C 1
ATOM 708 O O . THR A 1 87 ? -9.192 -4.460 -1.092 1.00 95.06 87 THR A O 1
ATOM 711 N N . LEU A 1 88 ? -7.249 -3.981 -2.117 1.00 93.81 88 LEU A N 1
ATOM 712 C CA . LEU A 1 88 ? -7.778 -3.969 -3.479 1.00 93.81 88 LEU A CA 1
ATOM 713 C C . LEU A 1 88 ? -7.703 -5.383 -4.059 1.00 93.81 88 LEU A C 1
ATOM 715 O O . LEU A 1 88 ? -6.705 -5.782 -4.658 1.00 93.81 88 LEU A O 1
ATOM 719 N N . LEU A 1 89 ? -8.755 -6.162 -3.817 1.00 90.06 89 LEU A N 1
ATOM 720 C CA . LEU A 1 89 ? -8.813 -7.567 -4.201 1.00 90.06 89 LEU A CA 1
ATOM 721 C C . LEU A 1 89 ? -9.130 -7.723 -5.697 1.00 90.06 89 LEU A C 1
ATOM 723 O O . LEU A 1 89 ? -10.201 -7.328 -6.156 1.00 90.06 89 LEU A O 1
ATOM 727 N N . ASP A 1 90 ? -8.230 -8.370 -6.436 1.00 86.19 90 ASP A N 1
ATOM 728 C CA . ASP A 1 90 ? -8.468 -8.878 -7.790 1.00 86.19 90 ASP A CA 1
ATOM 729 C C . ASP A 1 90 ? -8.265 -10.412 -7.842 1.00 86.19 90 ASP A C 1
ATOM 731 O O . ASP A 1 90 ? -7.799 -11.030 -6.882 1.00 86.19 90 ASP A O 1
ATOM 735 N N . ILE A 1 91 ? -8.609 -11.055 -8.964 1.00 83.62 91 ILE A N 1
ATOM 736 C CA . ILE A 1 91 ? -8.461 -12.519 -9.143 1.00 83.62 91 ILE A CA 1
ATOM 737 C C . ILE A 1 91 ? -6.994 -12.974 -9.010 1.00 83.62 91 ILE A C 1
ATOM 739 O O . ILE A 1 91 ? -6.716 -14.099 -8.599 1.00 83.62 91 ILE A O 1
ATOM 743 N N . SER A 1 92 ? -6.048 -12.105 -9.360 1.00 84.50 92 SER A N 1
ATOM 744 C CA . SER A 1 92 ? -4.606 -12.358 -9.299 1.00 84.50 92 SER A CA 1
ATOM 745 C C . SER A 1 92 ? -3.983 -11.970 -7.956 1.00 84.50 92 SER A C 1
ATOM 747 O O . SER A 1 92 ? -2.810 -12.262 -7.733 1.00 84.50 92 SER A O 1
ATOM 749 N N . TYR A 1 93 ? -4.719 -11.341 -7.047 1.00 86.38 93 TYR A N 1
ATOM 750 C CA . TYR A 1 93 ? -4.235 -10.881 -5.757 1.00 86.38 93 TYR A CA 1
ATOM 751 C C . TYR A 1 93 ? -3.568 -12.003 -4.945 1.00 86.38 93 TYR A C 1
ATOM 753 O O . TYR A 1 93 ? -2.451 -11.786 -4.472 1.00 86.38 93 TYR A O 1
ATOM 761 N N . PRO A 1 94 ? -4.128 -13.230 -4.843 1.00 84.56 94 PRO A N 1
ATOM 762 C CA . PRO A 1 94 ? -3.468 -14.324 -4.127 1.00 84.56 94 PRO A CA 1
ATOM 763 C C . PRO A 1 94 ? -2.268 -14.928 -4.878 1.00 84.56 94 PRO A C 1
ATOM 765 O O . PRO A 1 94 ? -1.589 -15.794 -4.338 1.00 84.56 94 PRO A O 1
ATOM 768 N N . SER A 1 95 ? -1.964 -14.501 -6.110 1.00 87.75 95 SER A N 1
ATOM 769 C CA . SER A 1 95 ? -0.810 -15.025 -6.862 1.00 87.75 95 SER A CA 1
ATOM 770 C C . SER A 1 95 ? 0.538 -14.482 -6.372 1.00 87.75 95 SER A C 1
ATOM 772 O O . SER A 1 95 ? 1.589 -15.007 -6.743 1.00 87.75 95 SER A O 1
ATOM 774 N N . ARG A 1 96 ? 0.541 -13.426 -5.547 1.00 86.56 96 ARG A N 1
ATOM 775 C CA . ARG A 1 96 ? 1.756 -12.805 -5.008 1.00 86.56 96 ARG A CA 1
ATOM 776 C C . ARG A 1 96 ? 1.881 -13.102 -3.518 1.00 86.56 96 ARG A C 1
ATOM 778 O O . ARG A 1 96 ? 0.898 -13.144 -2.787 1.00 86.56 96 ARG A O 1
ATOM 785 N N . PHE A 1 97 ? 3.109 -13.332 -3.064 1.00 91.62 97 PHE A N 1
ATOM 786 C CA . PHE A 1 97 ? 3.374 -13.587 -1.648 1.00 91.62 97 PHE A CA 1
ATOM 787 C C . PHE A 1 97 ? 3.075 -12.349 -0.791 1.00 91.62 97 PHE A C 1
ATOM 789 O O . PHE A 1 97 ? 2.385 -12.453 0.218 1.00 91.62 97 PHE A O 1
ATOM 796 N N . TRP A 1 98 ? 3.560 -11.175 -1.213 1.00 91.38 98 TRP A N 1
ATOM 797 C CA . TRP A 1 98 ? 3.468 -9.949 -0.418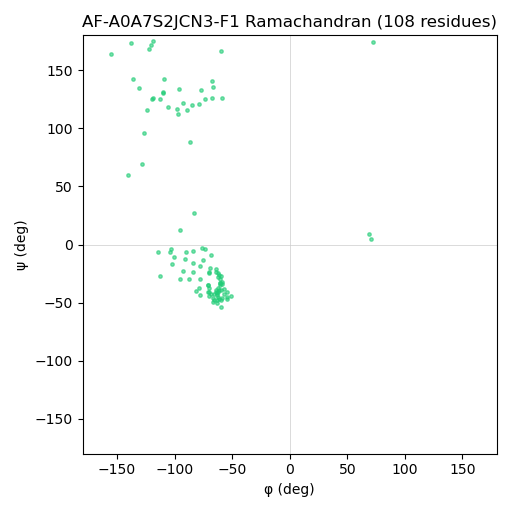 1.00 91.38 98 TRP A CA 1
ATOM 798 C C . TRP A 1 98 ? 2.027 -9.515 -0.156 1.00 91.38 98 TRP A C 1
ATOM 800 O O . TRP A 1 98 ? 1.679 -9.300 0.994 1.00 91.38 98 TRP A O 1
ATOM 810 N N . THR A 1 99 ? 1.159 -9.527 -1.165 1.00 91.62 99 THR A N 1
ATOM 811 C CA . THR A 1 99 ? -0.272 -9.198 -1.023 1.00 91.62 99 THR A CA 1
ATOM 812 C C . THR A 1 99 ? -0.988 -10.085 0.002 1.00 91.62 99 THR A C 1
ATOM 814 O O . THR A 1 99 ? -1.825 -9.618 0.778 1.00 91.62 99 THR A O 1
ATOM 817 N N . GLN A 1 100 ? -0.646 -11.376 0.049 1.00 92.69 100 GLN A N 1
ATOM 818 C CA . GLN A 1 100 ? -1.176 -12.311 1.044 1.00 92.69 100 GLN A CA 1
ATOM 819 C C . GLN A 1 100 ? -0.611 -12.039 2.437 1.00 92.69 100 GLN A C 1
ATOM 821 O O . GLN A 1 100 ? -1.347 -12.096 3.420 1.00 92.69 100 GLN A O 1
ATOM 826 N N . PHE A 1 101 ? 0.684 -11.741 2.532 1.00 93.62 101 PHE A N 1
ATOM 827 C CA . PHE A 1 101 ? 1.323 -11.422 3.802 1.00 93.62 101 PHE A CA 1
ATOM 828 C C . PHE A 1 101 ? 0.778 -10.116 4.396 1.00 93.62 101 PHE A C 1
ATOM 830 O O . PHE A 1 101 ? 0.447 -10.072 5.575 1.00 93.62 101 PHE A O 1
ATOM 837 N N . GLU A 1 102 ? 0.585 -9.086 3.578 1.00 93.69 102 GLU A N 1
ATOM 838 C CA . GLU A 1 102 ? -0.041 -7.817 3.962 1.00 93.69 102 GLU A CA 1
ATOM 839 C C . GLU A 1 102 ? -1.474 -8.016 4.465 1.00 93.69 102 GLU A C 1
ATOM 841 O O . GLU A 1 102 ? -1.818 -7.539 5.547 1.00 93.69 102 GLU A O 1
ATOM 846 N N . ALA A 1 103 ? -2.289 -8.788 3.735 1.00 92.00 103 ALA A N 1
ATOM 847 C CA . ALA A 1 103 ? -3.643 -9.140 4.163 1.00 92.00 103 ALA A CA 1
ATOM 848 C C . ALA A 1 103 ? -3.642 -9.953 5.469 1.00 92.00 103 ALA A C 1
ATOM 850 O O . ALA A 1 103 ? -4.487 -9.762 6.339 1.00 92.00 103 ALA A O 1
ATOM 851 N N . TYR A 1 104 ? -2.671 -10.851 5.645 1.00 93.38 104 TYR A N 1
ATOM 852 C CA . TYR A 1 104 ? -2.505 -11.595 6.890 1.00 93.38 104 TYR A CA 1
ATOM 853 C C . TYR A 1 104 ? -2.163 -10.677 8.070 1.00 93.38 104 TYR A C 1
ATOM 855 O O . TYR A 1 104 ? -2.663 -10.908 9.174 1.00 93.38 104 TYR A O 1
ATOM 863 N N . LEU A 1 105 ? -1.300 -9.677 7.858 1.00 93.25 105 LEU A N 1
ATOM 864 C CA . LEU A 1 105 ? -0.909 -8.706 8.880 1.00 93.25 105 LEU A CA 1
ATOM 865 C C . LEU A 1 105 ? -2.080 -7.791 9.252 1.00 93.25 105 LEU A C 1
ATOM 867 O O . LEU A 1 105 ? -2.316 -7.595 10.441 1.00 93.25 105 LEU A O 1
ATOM 871 N N . SER A 1 106 ? -2.861 -7.318 8.278 1.00 91.75 106 SER A N 1
ATOM 872 C CA . SER A 1 106 ? -4.000 -6.419 8.523 1.00 91.75 106 SER A CA 1
ATOM 873 C C . SER A 1 106 ? -5.127 -7.039 9.348 1.00 91.75 106 SER A C 1
ATOM 875 O O . SER A 1 106 ? -5.884 -6.335 10.012 1.00 91.75 106 SER A O 1
ATOM 877 N N . MET A 1 107 ? -5.224 -8.369 9.356 1.00 90.44 107 MET A N 1
ATOM 878 C CA . MET A 1 107 ? -6.197 -9.106 10.166 1.00 90.44 107 MET A CA 1
ATOM 879 C C . MET A 1 107 ? -5.724 -9.355 11.606 1.00 90.44 107 MET A C 1
ATOM 881 O O . MET A 1 107 ? -6.473 -9.911 12.417 1.00 90.44 107 MET A O 1
ATOM 885 N N . ARG A 1 108 ? -4.480 -8.996 11.949 1.00 87.62 108 ARG A N 1
ATOM 886 C CA . ARG A 1 108 ? -3.949 -9.184 13.302 1.00 87.62 108 ARG A CA 1
ATOM 887 C C . ARG A 1 108 ? -4.507 -8.110 14.224 1.00 87.62 108 ARG A C 1
ATOM 889 O O . ARG A 1 108 ? -4.473 -6.926 13.919 1.00 87.62 108 ARG A O 1
ATOM 896 N N . LYS A 1 109 ? -4.971 -8.536 15.398 1.00 69.50 109 LYS A N 1
ATOM 897 C CA . LYS A 1 109 ? -5.164 -7.633 16.534 1.00 69.50 109 LYS A CA 1
ATOM 898 C C . LYS A 1 109 ? -3.825 -7.525 17.250 1.00 69.50 109 LYS A C 1
ATOM 900 O O . LYS A 1 109 ? -3.297 -8.555 17.674 1.00 69.50 109 LYS A O 1
ATOM 905 N N . VAL A 1 110 ? -3.289 -6.315 17.330 1.00 65.12 110 VAL A N 1
ATOM 906 C CA . VAL A 1 110 ? -2.029 -5.994 18.012 1.00 65.12 110 VAL A CA 1
ATOM 907 C C . VAL A 1 110 ? -2.306 -5.020 19.142 1.00 65.12 110 VAL A C 1
ATOM 909 O O . VAL A 1 110 ? -3.221 -4.183 18.963 1.00 65.12 110 VAL A O 1
#

Radius of gyration: 14.2 Å; Cα contacts (8 Å, |Δi|>4): 133; chains: 1; bounding box: 39×27×36 Å

Foldseek 3Di:
DQLLVLNAAQAEEEEQEAQPDQVGRCPVCPSVVVVVVVCVVRVSHNYYHDPPVNADGDDPDDPVSVVRNVVCVVCVLSCLQRYHYDYPDDPCQVVDPRSVSSVVNNPDND

pLDDT: mean 90.1, std 9.17, range [51.28, 97.5]

Nearest PDB structures (foldseek):
  4jqs-assembly1_A  TM=3.686E-01  e=3.930E+00  Bacteroides uniformis ATCC 8492
  3wo8-assembly1_A  TM=3.167E-01  e=4.186E+00  Thermotoga maritima MSB8
  3gbv-assembly1_A  TM=3.409E-01  e=6.110E+00  Bacteroides fragilis NCTC 9343

Secondary structure (DSSP, 8-state):
--GGGTTTTTTEEEEE---SSSS-TTTTSHHHHHHHHHHHH-TT--EEE-HHHHS--SS---HHHHHHHHHHGGGTHHHHHHSEEEE---TTGGGSHHHHHHHHHHT---